Protein AF-A0A928KEX5-F1 (afdb_monomer_lite)

pLDDT: mean 78.42, std 13.51, range [34.84, 93.62]

Foldseek 3Di:
DPDDDDPVVVVLVVQLVVLVVQLVVLVVVVVVVVVVLVVVVVVLVVVCVPPPVPCSVVVVVVSVVVVVVVVVVSVVSNVVSVVSNVVSVVVVVVVVVVVVPPPDPDDADWDAFPVPRDTHTRPDQADPVGGGGDD

Secondary structure (DSSP, 8-state):
------HHHHHHHHHHHHHHHHHHHHHHHHHHHHHHHHHHHHHHHHHHHHH-TTTHHHHHHHHHHHHHHHHHHHHHHHHHHHHHHHHHHHHHHHHHHHHTTSS-------EE-TTT--EE-TT--B-TTSPBPP-

Sequence (135 aa):
MKNKSNPTDIKLNNIIKISNKLYQGAIIVTVLTAILCVIKIIFTIGFGYIYEPEYLMHILILEAVASVLVLAVEIFVCILASNLSSLADLFLKNNITTDSSKNSEATSAQWQCPSCKKINQGYIGTCGCGEVKPN

Structure (mmCIF, N/CA/C/O backbone):
data_AF-A0A928KEX5-F1
#
_entry.id   AF-A0A928KEX5-F1
#
loop_
_atom_site.group_PDB
_atom_site.id
_atom_site.type_symbol
_atom_site.label_atom_id
_atom_site.label_alt_id
_atom_site.label_comp_id
_atom_site.label_asym_id
_atom_site.label_entity_id
_atom_site.label_seq_id
_atom_site.pdbx_PDB_ins_code
_atom_site.Cartn_x
_atom_site.Cartn_y
_atom_site.Cartn_z
_atom_site.occupancy
_atom_site.B_iso_or_equiv
_atom_site.auth_seq_id
_atom_site.auth_comp_id
_atom_site.auth_asym_id
_atom_site.auth_atom_id
_atom_site.pdbx_PDB_model_num
ATOM 1 N N . MET A 1 1 ? -25.873 -12.904 31.974 1.00 34.84 1 MET A N 1
ATOM 2 C CA . MET A 1 1 ? -26.138 -11.505 31.570 1.00 34.84 1 MET A CA 1
ATOM 3 C C . MET A 1 1 ? -25.414 -11.261 30.254 1.00 34.84 1 MET A C 1
ATOM 5 O O . MET A 1 1 ? -24.205 -11.436 30.216 1.00 34.84 1 MET A O 1
ATOM 9 N N . LYS A 1 2 ? -26.131 -10.982 29.155 1.00 39.97 2 LYS A N 1
ATOM 10 C CA . LYS A 1 2 ? -25.497 -10.636 27.871 1.00 39.97 2 LYS A CA 1
ATOM 11 C C . LYS A 1 2 ? -24.980 -9.204 27.988 1.00 39.97 2 LYS A C 1
ATOM 13 O O . LYS A 1 2 ? -25.786 -8.292 28.149 1.00 39.97 2 LYS A O 1
ATOM 18 N N . ASN A 1 3 ? -23.660 -9.035 27.978 1.00 39.94 3 ASN A N 1
ATOM 19 C CA . ASN A 1 3 ? -23.030 -7.723 28.051 1.00 39.94 3 ASN A CA 1
ATOM 20 C C . ASN A 1 3 ? -23.402 -6.948 26.776 1.00 39.94 3 ASN A C 1
ATOM 22 O O . ASN A 1 3 ? -23.129 -7.407 25.667 1.00 39.94 3 ASN A O 1
ATOM 26 N N . LYS A 1 4 ? -24.142 -5.848 26.924 1.00 44.00 4 LYS A N 1
ATOM 27 C CA . LYS A 1 4 ? -24.662 -5.056 25.805 1.00 44.00 4 LYS A CA 1
ATOM 28 C C . LYS A 1 4 ? -23.512 -4.157 25.347 1.00 44.00 4 LYS A C 1
ATOM 30 O O . LYS A 1 4 ? -23.162 -3.227 26.062 1.00 44.00 4 LYS A O 1
ATOM 35 N N . SER A 1 5 ? -22.890 -4.488 24.216 1.00 53.81 5 SER A N 1
ATOM 36 C CA . SER A 1 5 ? -21.753 -3.744 23.653 1.00 53.81 5 SER A CA 1
ATOM 37 C C . SER A 1 5 ? -22.076 -2.252 23.537 1.00 53.81 5 SER A C 1
ATOM 39 O O . SER A 1 5 ? -23.132 -1.898 22.999 1.00 53.81 5 SER A O 1
ATOM 41 N N . ASN A 1 6 ? -21.183 -1.394 24.035 1.00 54.81 6 ASN A N 1
ATOM 42 C CA . ASN A 1 6 ? -21.364 0.052 24.052 1.00 54.81 6 ASN A CA 1
ATOM 43 C C . ASN A 1 6 ? -21.380 0.581 22.597 1.00 54.81 6 ASN A C 1
ATOM 45 O O . ASN A 1 6 ? -20.551 0.159 21.788 1.00 54.81 6 ASN A O 1
ATOM 49 N N . PRO A 1 7 ? -22.302 1.477 22.194 1.00 57.34 7 PRO A N 1
ATOM 50 C CA . PRO A 1 7 ? -22.341 2.047 20.838 1.00 57.34 7 PRO A CA 1
ATOM 51 C C . PRO A 1 7 ? -21.020 2.681 20.356 1.00 57.34 7 PRO A C 1
ATOM 53 O O . PRO A 1 7 ? -20.769 2.725 19.149 1.00 57.34 7 PRO A O 1
ATOM 56 N N . THR A 1 8 ? -20.156 3.138 21.265 1.00 62.25 8 THR A N 1
ATOM 57 C CA . THR A 1 8 ? -18.790 3.603 20.963 1.00 62.25 8 THR A CA 1
ATOM 58 C C . THR A 1 8 ? -17.857 2.475 20.510 1.00 62.25 8 THR A C 1
ATOM 60 O O . THR A 1 8 ? -17.086 2.680 19.571 1.00 62.25 8 THR A O 1
ATOM 63 N N . ASP A 1 9 ? -17.990 1.270 21.067 1.00 63.03 9 ASP A N 1
ATOM 64 C CA . ASP A 1 9 ? -17.174 0.099 20.703 1.00 63.03 9 ASP A CA 1
ATOM 65 C C . ASP A 1 9 ? -17.480 -0.366 19.276 1.00 63.03 9 ASP A C 1
ATOM 67 O O . ASP A 1 9 ? -16.592 -0.757 18.519 1.00 63.03 9 ASP A O 1
ATOM 71 N N . ILE A 1 10 ? -18.750 -0.263 18.872 1.00 64.88 10 ILE A N 1
ATOM 72 C CA . ILE A 1 10 ? -19.207 -0.621 17.524 1.00 64.88 10 ILE A CA 1
ATOM 73 C C . ILE A 1 10 ? -18.612 0.338 16.483 1.00 64.88 10 ILE A C 1
ATOM 75 O O . ILE A 1 10 ? -18.147 -0.100 15.428 1.00 64.88 10 ILE A O 1
ATOM 79 N N . LYS A 1 11 ? -18.585 1.646 16.777 1.00 74.69 11 LYS A N 1
ATOM 80 C CA . LYS A 1 11 ? -17.961 2.642 15.892 1.00 74.69 11 LYS A CA 1
ATOM 81 C C . LYS A 1 11 ? -16.452 2.426 15.777 1.00 74.69 11 LYS A C 1
ATOM 83 O O . LYS A 1 11 ? -15.925 2.491 14.670 1.00 74.69 11 LYS A O 1
ATOM 88 N N . LEU A 1 12 ? -15.779 2.114 16.883 1.00 71.00 12 LEU A N 1
ATOM 89 C CA . LEU A 1 12 ? -14.336 1.883 16.904 1.00 71.00 12 LEU A CA 1
ATOM 90 C C . LEU A 1 12 ? -13.930 0.614 16.139 1.00 71.00 12 LEU A C 1
ATOM 92 O O . LEU A 1 12 ? -13.012 0.656 15.324 1.00 71.00 12 LEU A O 1
ATOM 96 N N . ASN A 1 13 ? -14.664 -0.487 16.316 1.00 76.19 13 ASN A N 1
ATOM 97 C CA . ASN A 1 13 ? -14.411 -1.731 15.585 1.00 76.19 13 ASN A CA 1
ATOM 98 C C . ASN A 1 13 ? -14.586 -1.552 14.062 1.00 76.19 13 ASN A C 1
ATOM 100 O O . ASN A 1 13 ? -13.823 -2.093 13.261 1.00 76.19 13 ASN A O 1
ATOM 104 N N . ASN A 1 14 ? -15.552 -0.729 13.644 1.00 80.81 14 ASN A N 1
ATOM 105 C CA . ASN A 1 14 ? -15.723 -0.384 12.233 1.00 80.81 14 ASN A CA 1
ATOM 106 C C . ASN A 1 14 ? -14.546 0.443 11.690 1.00 80.81 14 ASN A C 1
ATOM 108 O O . ASN A 1 14 ? -14.105 0.187 10.570 1.00 80.81 14 ASN A O 1
ATOM 112 N N . ILE A 1 15 ? -14.010 1.386 12.473 1.00 78.88 15 ILE A N 1
ATOM 113 C CA . ILE A 1 15 ? -12.837 2.190 12.090 1.00 78.88 15 ILE A CA 1
ATOM 114 C C . ILE A 1 15 ? -11.607 1.295 11.890 1.00 78.88 15 ILE A C 1
ATOM 116 O O . ILE A 1 15 ? -10.949 1.400 10.857 1.00 78.88 15 ILE A O 1
ATOM 120 N N . ILE A 1 16 ? -11.344 0.362 12.811 1.00 78.12 16 ILE A N 1
ATOM 121 C CA . ILE A 1 16 ? -10.226 -0.595 12.711 1.00 78.12 16 ILE A CA 1
ATOM 122 C C . ILE A 1 16 ? -10.378 -1.497 11.477 1.00 78.12 16 ILE A C 1
ATOM 124 O O . ILE A 1 16 ? -9.429 -1.751 10.736 1.00 78.12 16 ILE A O 1
ATOM 128 N N . LYS A 1 17 ? -11.599 -1.963 11.198 1.00 83.75 17 LYS A N 1
ATOM 129 C CA . LYS A 1 17 ? -11.869 -2.778 10.008 1.00 83.75 17 LYS A CA 1
ATOM 130 C C . LYS A 1 17 ? -11.601 -2.011 8.709 1.00 83.75 17 LYS A C 1
ATOM 132 O O . LYS A 1 17 ? -11.135 -2.606 7.738 1.00 83.75 17 LYS A O 1
ATOM 137 N N . ILE A 1 18 ? -11.906 -0.713 8.677 1.00 83.25 18 ILE A N 1
ATOM 138 C CA . ILE A 1 18 ? -11.649 0.155 7.522 1.00 83.25 18 ILE A CA 1
ATOM 139 C C . ILE A 1 18 ? -10.149 0.431 7.378 1.00 83.25 18 ILE A C 1
ATOM 141 O O . ILE A 1 18 ? -9.626 0.286 6.274 1.00 83.25 18 ILE A O 1
ATOM 145 N N . SER A 1 19 ? -9.444 0.763 8.465 1.00 79.38 19 SER A N 1
ATOM 146 C CA . SER A 1 19 ? -8.000 1.033 8.421 1.00 79.38 19 SER A CA 1
ATOM 147 C C . SER A 1 19 ? -7.210 -0.187 7.943 1.00 79.38 19 SER A C 1
ATOM 149 O O . SER A 1 19 ? -6.364 -0.062 7.061 1.00 79.38 19 SER A O 1
ATOM 151 N N . ASN A 1 20 ? -7.552 -1.385 8.424 1.00 80.38 20 ASN A N 1
ATOM 152 C CA . ASN A 1 20 ? -6.887 -2.615 8.000 1.00 80.38 20 ASN A CA 1
ATOM 153 C C . ASN A 1 20 ? -7.153 -2.937 6.515 1.00 80.38 20 ASN A C 1
ATOM 155 O O . ASN A 1 20 ? -6.246 -3.331 5.786 1.00 80.38 20 ASN A O 1
ATOM 159 N N . LYS A 1 21 ? -8.378 -2.698 6.018 1.00 85.62 21 LYS A N 1
ATOM 160 C CA . LYS A 1 21 ? -8.685 -2.831 4.581 1.00 85.62 21 LYS A CA 1
ATOM 161 C C . LYS A 1 21 ? -7.897 -1.845 3.717 1.00 85.62 21 LYS A C 1
ATOM 163 O O . LYS A 1 21 ? -7.456 -2.224 2.637 1.00 85.62 21 LYS A O 1
ATOM 168 N N . LEU A 1 22 ? -7.721 -0.606 4.180 1.00 81.62 22 LEU A N 1
ATOM 169 C CA . LEU A 1 22 ? -6.924 0.404 3.479 1.00 81.62 22 LEU A CA 1
ATOM 170 C C . LEU A 1 22 ? -5.444 0.011 3.428 1.00 81.62 22 LEU A C 1
ATOM 172 O O . LEU A 1 22 ? -4.832 0.115 2.370 1.00 81.62 22 LEU A O 1
ATOM 176 N N . TYR A 1 23 ? -4.891 -0.501 4.531 1.00 82.62 23 TYR A N 1
ATOM 177 C CA . TYR A 1 23 ? -3.509 -0.984 4.582 1.00 82.62 23 TYR A CA 1
ATOM 178 C C . TYR A 1 23 ? -3.271 -2.167 3.631 1.00 82.62 23 TYR A C 1
ATOM 180 O O . TYR A 1 23 ? -2.335 -2.145 2.836 1.00 82.62 23 TYR A O 1
ATOM 188 N N . GLN A 1 24 ? -4.163 -3.163 3.644 1.00 84.62 24 GLN A N 1
ATOM 189 C CA . GLN A 1 24 ? -4.108 -4.292 2.707 1.00 84.62 24 GLN A CA 1
ATOM 190 C C . GLN A 1 24 ? -4.207 -3.828 1.246 1.00 84.62 24 GLN A C 1
ATOM 192 O O . GLN A 1 24 ? -3.449 -4.289 0.396 1.00 84.62 24 GLN A O 1
ATOM 197 N N . GLY A 1 25 ? -5.102 -2.878 0.954 1.00 86.12 25 GLY A N 1
ATOM 198 C CA . GLY A 1 25 ? -5.220 -2.278 -0.375 1.00 86.12 25 GLY A CA 1
ATOM 199 C C . GLY A 1 25 ? -3.939 -1.570 -0.823 1.00 86.12 25 GLY A C 1
ATOM 200 O O . GLY A 1 25 ? -3.511 -1.764 -1.958 1.00 86.12 25 GLY A O 1
ATOM 201 N N . ALA A 1 26 ? -3.294 -0.812 0.069 1.00 83.62 26 ALA A N 1
ATOM 202 C CA . ALA A 1 26 ? -2.036 -0.128 -0.223 1.00 83.62 26 ALA A CA 1
ATOM 203 C C . ALA A 1 26 ? -0.917 -1.117 -0.592 1.00 83.62 26 ALA A C 1
ATOM 205 O O . ALA A 1 26 ? -0.247 -0.915 -1.598 1.00 83.62 26 ALA A O 1
ATOM 206 N N . ILE A 1 27 ? -0.778 -2.225 0.149 1.00 83.38 27 ILE A N 1
ATOM 207 C CA . ILE A 1 27 ? 0.205 -3.277 -0.164 1.00 83.38 27 ILE A CA 1
ATOM 208 C C . ILE A 1 27 ? -0.027 -3.854 -1.564 1.00 83.38 27 ILE A C 1
ATOM 210 O O . ILE A 1 27 ? 0.919 -4.005 -2.336 1.00 83.38 27 ILE A O 1
ATOM 214 N N . ILE A 1 28 ? -1.278 -4.179 -1.902 1.00 87.44 28 ILE A N 1
ATOM 215 C CA . ILE A 1 28 ? -1.618 -4.755 -3.210 1.00 87.44 28 ILE A CA 1
ATOM 216 C C . ILE A 1 28 ? -1.243 -3.790 -4.338 1.00 87.44 28 ILE A C 1
ATOM 218 O O . ILE A 1 28 ? -0.662 -4.220 -5.334 1.00 87.44 28 ILE A O 1
ATOM 222 N N . VAL A 1 29 ? -1.544 -2.498 -4.177 1.00 86.00 29 VAL A N 1
ATOM 223 C CA . VAL A 1 29 ? -1.192 -1.468 -5.164 1.00 86.00 29 VAL A CA 1
ATOM 224 C C . VAL A 1 29 ? 0.322 -1.400 -5.356 1.00 86.00 29 VAL A C 1
ATOM 226 O O . VAL A 1 29 ? 0.771 -1.495 -6.492 1.00 86.00 29 VAL A O 1
ATOM 229 N N . THR A 1 30 ? 1.108 -1.356 -4.278 1.00 83.69 30 THR A N 1
ATOM 230 C CA . THR A 1 30 ? 2.580 -1.334 -4.353 1.00 83.69 30 THR A CA 1
ATOM 231 C C . THR A 1 30 ? 3.142 -2.545 -5.101 1.00 83.69 30 THR A C 1
ATOM 233 O O . THR A 1 30 ? 4.014 -2.412 -5.959 1.00 83.69 30 THR A O 1
ATOM 236 N N . VAL A 1 31 ? 2.628 -3.746 -4.821 1.00 86.69 31 VAL A N 1
ATOM 237 C CA . VAL A 1 31 ? 3.076 -4.968 -5.508 1.00 86.69 31 VAL A CA 1
ATOM 238 C C . VAL A 1 31 ? 2.733 -4.917 -6.999 1.00 86.69 31 VAL A C 1
ATOM 240 O O . VAL A 1 31 ? 3.575 -5.247 -7.833 1.00 86.69 31 VAL A O 1
ATOM 243 N N . LEU A 1 32 ? 1.522 -4.478 -7.354 1.00 88.88 32 LEU A N 1
ATOM 244 C CA . LEU A 1 32 ? 1.105 -4.344 -8.752 1.00 88.88 32 LEU A CA 1
ATOM 245 C C . LEU A 1 32 ? 1.948 -3.310 -9.503 1.00 88.88 32 LEU A C 1
ATOM 247 O O . LEU A 1 32 ? 2.379 -3.582 -10.624 1.00 88.88 32 LEU A O 1
ATOM 251 N N . THR A 1 33 ? 2.234 -2.160 -8.893 1.00 86.00 33 THR A N 1
ATOM 252 C CA . THR A 1 33 ? 3.099 -1.139 -9.494 1.00 86.00 33 THR A CA 1
ATOM 253 C C . THR A 1 33 ? 4.508 -1.671 -9.732 1.00 86.00 33 THR A C 1
ATOM 255 O O . THR A 1 33 ? 5.052 -1.484 -10.820 1.00 86.00 33 THR A O 1
ATOM 258 N N . ALA A 1 34 ? 5.086 -2.393 -8.767 1.00 84.56 34 ALA A N 1
ATOM 259 C CA . ALA A 1 34 ? 6.406 -2.997 -8.925 1.00 84.56 34 ALA A CA 1
ATOM 260 C C . ALA A 1 34 ? 6.451 -3.969 -10.119 1.00 84.56 34 ALA A C 1
ATOM 262 O O . ALA A 1 34 ? 7.383 -3.918 -10.923 1.00 84.56 34 ALA A O 1
ATOM 263 N N . ILE A 1 35 ? 5.417 -4.802 -10.287 1.00 89.88 35 ILE A N 1
ATOM 264 C CA . ILE A 1 35 ? 5.291 -5.716 -11.433 1.00 89.88 35 ILE A CA 1
ATOM 265 C C . ILE A 1 35 ? 5.216 -4.934 -12.751 1.00 89.88 35 ILE A C 1
ATOM 267 O O . ILE A 1 35 ? 5.925 -5.262 -13.704 1.00 89.88 35 ILE A O 1
ATOM 271 N N . LEU A 1 36 ? 4.394 -3.881 -12.813 1.00 86.94 36 LEU A N 1
ATOM 272 C CA . LEU A 1 36 ? 4.258 -3.045 -14.009 1.00 86.94 36 LEU A CA 1
ATOM 273 C C . LEU A 1 36 ? 5.564 -2.323 -14.372 1.00 86.94 36 LEU A C 1
ATOM 275 O O . LEU A 1 36 ? 5.877 -2.213 -15.558 1.00 86.94 36 LEU A O 1
ATOM 279 N N . CYS A 1 37 ? 6.351 -1.886 -13.384 1.00 85.62 37 CYS A N 1
ATOM 280 C CA . CYS A 1 37 ? 7.686 -1.326 -13.608 1.00 85.62 37 CYS A CA 1
ATOM 281 C C . CYS A 1 37 ? 8.630 -2.345 -14.257 1.00 85.62 37 CYS A C 1
ATOM 283 O O . CYS A 1 37 ? 9.299 -2.018 -15.235 1.00 85.62 37 CYS A O 1
ATOM 285 N N . VAL A 1 38 ? 8.652 -3.591 -13.772 1.00 86.06 38 VAL A N 1
ATOM 286 C CA . VAL A 1 38 ? 9.494 -4.649 -14.358 1.00 86.06 38 VAL A CA 1
ATOM 287 C C . VAL A 1 38 ? 9.091 -4.937 -15.804 1.00 86.06 38 VAL A C 1
ATOM 289 O O . VAL A 1 38 ? 9.955 -5.022 -16.676 1.00 86.06 38 VAL A O 1
ATOM 292 N N . ILE A 1 39 ? 7.787 -5.037 -16.082 1.00 88.44 39 ILE A N 1
ATOM 293 C CA . ILE A 1 39 ? 7.279 -5.245 -17.446 1.00 88.44 39 ILE A CA 1
ATOM 294 C C . ILE A 1 39 ? 7.727 -4.100 -18.357 1.00 88.44 39 ILE A C 1
ATOM 296 O O . ILE A 1 39 ? 8.268 -4.357 -19.431 1.00 88.44 39 ILE A O 1
ATOM 300 N N . LYS A 1 40 ? 7.560 -2.845 -17.924 1.00 84.62 40 LYS A N 1
ATOM 301 C CA . LYS A 1 40 ? 7.996 -1.679 -18.701 1.00 84.62 40 LYS A CA 1
ATOM 302 C C . LYS A 1 40 ? 9.481 -1.724 -19.031 1.00 84.62 40 LYS A C 1
ATOM 304 O O . LYS A 1 40 ? 9.816 -1.584 -20.197 1.00 84.62 40 LYS A O 1
ATOM 309 N N . ILE A 1 41 ? 10.346 -2.022 -18.061 1.00 83.44 41 ILE A N 1
ATOM 310 C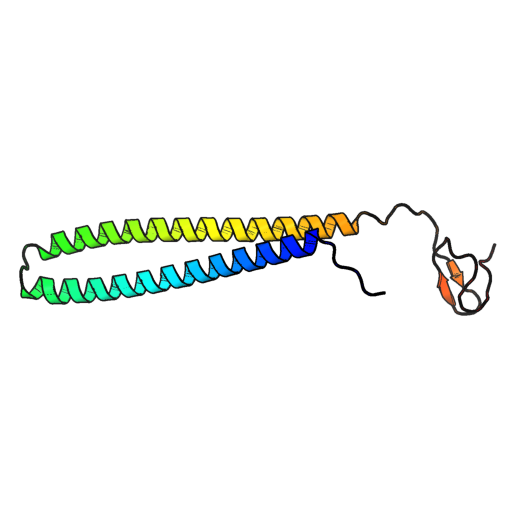 CA . ILE A 1 41 ? 11.796 -2.127 -18.289 1.00 83.44 41 ILE A CA 1
ATOM 311 C C . ILE A 1 41 ? 12.114 -3.170 -19.371 1.00 83.44 41 ILE A C 1
ATOM 313 O O . ILE A 1 41 ? 12.922 -2.904 -20.258 1.00 83.44 41 ILE A O 1
ATOM 317 N N . ILE A 1 42 ? 11.461 -4.337 -19.338 1.00 86.25 42 ILE A N 1
ATOM 318 C CA . ILE A 1 42 ? 11.660 -5.393 -20.346 1.00 86.25 42 ILE A CA 1
ATOM 319 C C . ILE A 1 42 ? 11.264 -4.895 -21.741 1.00 86.25 42 ILE A C 1
ATOM 321 O O . ILE A 1 42 ? 12.010 -5.103 -22.698 1.00 86.25 42 ILE A O 1
ATOM 325 N N . PHE A 1 43 ? 10.121 -4.215 -21.858 1.00 85.62 43 PHE A N 1
ATOM 326 C CA . PHE A 1 43 ? 9.679 -3.625 -23.122 1.00 85.62 43 PHE A CA 1
ATOM 327 C C . PHE A 1 43 ? 10.616 -2.505 -23.592 1.00 85.62 43 PHE A C 1
ATOM 329 O O . PHE A 1 43 ? 10.988 -2.499 -24.760 1.00 85.62 43 PHE A O 1
ATOM 336 N N . THR A 1 44 ? 11.051 -1.605 -22.708 1.00 82.38 44 THR A N 1
ATOM 337 C CA . THR A 1 44 ? 11.959 -0.494 -23.031 1.00 82.38 44 THR A CA 1
ATOM 338 C C . THR A 1 44 ? 13.318 -1.001 -23.508 1.00 82.38 44 THR A C 1
ATOM 340 O O . THR A 1 44 ? 13.833 -0.515 -24.510 1.00 82.38 44 THR A O 1
ATOM 343 N N . ILE A 1 45 ? 13.883 -2.019 -22.851 1.00 81.25 45 ILE A N 1
ATOM 344 C CA . ILE A 1 45 ? 15.117 -2.670 -23.305 1.00 81.25 45 ILE A CA 1
ATOM 345 C C . ILE A 1 45 ? 14.864 -3.357 -24.653 1.00 81.25 45 ILE A C 1
ATOM 347 O O . ILE A 1 45 ? 15.580 -3.101 -25.615 1.00 81.25 45 ILE A O 1
ATOM 351 N N . GLY A 1 46 ? 13.819 -4.180 -24.764 1.00 81.06 46 GLY A N 1
ATOM 352 C CA . GLY A 1 46 ? 13.521 -4.917 -25.994 1.00 81.06 46 GLY A CA 1
ATOM 353 C C . GLY A 1 46 ? 13.310 -4.014 -27.214 1.00 81.06 46 GLY A C 1
ATOM 354 O O . GLY A 1 46 ? 13.881 -4.270 -28.267 1.00 81.06 46 GLY A O 1
ATOM 355 N N . PHE A 1 47 ? 12.533 -2.938 -27.076 1.00 77.75 47 PHE A N 1
ATOM 356 C CA . PHE A 1 47 ? 12.251 -1.999 -28.164 1.00 77.75 47 PHE A CA 1
ATOM 357 C C . PHE A 1 47 ? 13.383 -0.992 -28.384 1.00 77.75 47 PHE A C 1
ATOM 359 O O . PHE A 1 47 ? 13.764 -0.745 -29.526 1.00 77.75 47 PHE A O 1
ATOM 366 N N . GLY A 1 48 ? 13.956 -0.423 -27.326 1.00 73.19 48 GLY A N 1
ATOM 367 C CA . GLY A 1 48 ? 14.980 0.611 -27.463 1.00 73.19 48 GLY A CA 1
ATOM 368 C C . GLY A 1 48 ? 16.292 0.094 -28.067 1.00 73.19 48 GLY A C 1
ATOM 369 O O . GLY A 1 48 ? 16.965 0.843 -28.768 1.00 73.19 48 GLY A O 1
ATOM 370 N N . TYR A 1 49 ? 16.617 -1.195 -27.901 1.00 69.12 49 TYR A N 1
ATOM 371 C CA . TYR A 1 49 ? 17.729 -1.830 -28.624 1.00 69.12 49 TYR A CA 1
ATOM 372 C C . TYR A 1 49 ? 17.459 -2.026 -30.127 1.00 69.12 49 TYR A C 1
ATOM 374 O O . TYR A 1 49 ? 18.411 -2.099 -30.900 1.00 69.12 49 TYR A O 1
ATOM 382 N N . ILE A 1 50 ? 16.193 -2.143 -30.546 1.00 71.19 50 ILE A N 1
ATOM 383 C CA . ILE A 1 50 ? 15.820 -2.453 -31.938 1.00 71.19 50 ILE A CA 1
ATOM 384 C C . ILE A 1 50 ? 15.677 -1.184 -32.784 1.00 71.19 50 ILE A C 1
ATOM 386 O O . ILE A 1 50 ? 16.043 -1.204 -33.957 1.00 71.19 50 ILE A O 1
ATOM 390 N N . TYR A 1 51 ? 15.137 -0.103 -32.216 1.00 70.38 51 TYR A N 1
ATOM 391 C CA . TYR A 1 51 ? 14.710 1.053 -33.010 1.00 70.38 51 TYR A CA 1
ATOM 392 C C . TYR A 1 51 ? 15.688 2.240 -32.970 1.00 70.38 51 TYR A C 1
ATOM 394 O O . TYR A 1 51 ? 16.021 2.754 -34.033 1.00 70.38 51 TYR A O 1
ATOM 402 N N . GLU A 1 52 ? 16.185 2.662 -31.799 1.00 74.50 52 GLU A N 1
ATOM 403 C CA . GLU A 1 52 ? 16.980 3.903 -31.653 1.00 74.50 52 GLU A CA 1
ATOM 404 C C . GLU A 1 52 ? 18.025 3.797 -30.510 1.00 74.50 52 GLU A C 1
ATOM 406 O O . GLU A 1 52 ? 17.808 4.295 -29.398 1.00 74.50 52 GLU A O 1
ATOM 411 N N . PRO A 1 53 ? 19.193 3.162 -30.746 1.00 75.50 53 PRO A N 1
ATOM 412 C CA . PRO A 1 53 ? 20.166 2.852 -29.690 1.00 75.50 53 PRO A CA 1
ATOM 413 C C . PRO A 1 53 ? 20.846 4.092 -29.085 1.00 75.50 53 PRO A C 1
ATOM 415 O O . PRO A 1 53 ? 21.304 4.053 -27.945 1.00 75.50 53 PRO A O 1
ATOM 418 N N . GLU A 1 54 ? 20.895 5.202 -29.821 1.00 81.62 54 GLU A N 1
ATOM 419 C CA . GLU A 1 54 ? 21.502 6.464 -29.380 1.00 81.62 54 GLU A CA 1
ATOM 420 C C . GLU A 1 54 ? 20.675 7.199 -28.308 1.00 81.62 54 GLU A C 1
ATOM 422 O O . GLU A 1 54 ? 21.236 7.897 -27.463 1.00 81.62 54 GLU A O 1
ATOM 427 N N . TYR A 1 55 ? 19.358 6.967 -28.258 1.00 81.25 55 TYR A N 1
ATOM 428 C CA . TYR A 1 55 ? 18.459 7.549 -27.253 1.00 81.25 55 TYR A CA 1
ATOM 429 C C . TYR A 1 55 ? 18.151 6.605 -26.085 1.00 81.25 55 TYR A C 1
ATOM 431 O O . TYR A 1 55 ? 17.639 7.051 -25.053 1.00 81.25 55 TYR A O 1
ATOM 439 N N . LEU A 1 56 ? 18.510 5.321 -26.195 1.00 82.00 56 LEU A N 1
ATOM 440 C CA . LEU A 1 56 ? 18.219 4.288 -25.198 1.00 82.00 56 LEU A CA 1
ATOM 441 C C . LEU A 1 56 ? 18.675 4.684 -23.783 1.00 82.00 56 LEU A C 1
ATOM 443 O O . LEU A 1 56 ? 17.912 4.548 -22.829 1.00 82.00 56 LEU A O 1
ATOM 447 N N . MET A 1 57 ? 19.883 5.237 -23.635 1.00 81.50 57 MET A N 1
ATOM 448 C CA . MET A 1 57 ? 20.400 5.661 -22.325 1.00 81.50 57 MET A CA 1
ATOM 449 C C . MET A 1 57 ? 19.595 6.819 -21.720 1.00 81.50 57 MET A C 1
ATOM 451 O O . MET A 1 57 ? 19.337 6.820 -20.518 1.00 81.50 57 MET A O 1
ATOM 455 N N . HIS A 1 58 ? 19.154 7.783 -22.533 1.00 83.94 58 HIS A N 1
ATOM 456 C CA . HIS A 1 58 ? 18.332 8.903 -22.064 1.00 83.94 58 HIS A CA 1
ATOM 457 C C . HIS A 1 58 ? 16.941 8.442 -21.625 1.00 83.94 58 HIS A C 1
ATOM 459 O O . HIS A 1 58 ? 16.453 8.877 -20.581 1.00 83.94 58 HIS A O 1
ATOM 465 N N . ILE A 1 59 ? 16.332 7.529 -22.386 1.00 83.31 59 ILE A N 1
ATOM 466 C CA . ILE A 1 59 ? 15.029 6.941 -22.061 1.00 83.31 59 ILE A CA 1
ATOM 467 C C . ILE A 1 59 ? 15.119 6.153 -20.748 1.00 83.31 59 ILE A C 1
ATOM 469 O O . ILE A 1 59 ? 14.305 6.368 -19.851 1.00 83.31 59 ILE A O 1
ATOM 473 N N . LEU A 1 60 ? 16.149 5.315 -20.584 1.00 82.94 60 LEU A N 1
ATOM 474 C CA . LEU A 1 60 ? 16.364 4.540 -19.357 1.00 82.94 60 LEU A CA 1
ATOM 475 C C . LEU A 1 60 ? 16.581 5.432 -18.125 1.00 82.94 60 LEU A C 1
ATOM 477 O O . LEU A 1 60 ? 16.038 5.146 -17.059 1.00 82.94 60 LEU A O 1
ATOM 481 N N . ILE A 1 61 ? 17.339 6.526 -18.257 1.00 85.06 61 ILE A N 1
ATOM 482 C CA . ILE A 1 61 ? 17.558 7.478 -17.156 1.00 85.06 61 ILE A CA 1
ATOM 483 C C . ILE A 1 61 ? 16.249 8.178 -16.772 1.00 85.06 61 ILE A C 1
ATOM 485 O O . ILE A 1 61 ? 15.943 8.292 -15.584 1.00 85.06 61 ILE A O 1
ATOM 489 N N . LEU A 1 62 ? 15.459 8.627 -17.750 1.00 86.06 62 LEU A N 1
ATOM 490 C CA . LEU A 1 62 ? 14.184 9.297 -17.489 1.00 86.06 62 LEU A CA 1
ATOM 491 C C . LEU A 1 62 ? 13.179 8.356 -16.804 1.00 86.06 62 LEU A C 1
ATOM 493 O O . LEU A 1 62 ? 12.518 8.758 -15.845 1.00 86.06 62 LEU A O 1
ATOM 497 N N . GLU A 1 63 ? 13.108 7.093 -17.237 1.00 84.94 63 GLU A N 1
ATOM 498 C CA . GLU A 1 63 ? 12.276 6.076 -16.584 1.00 84.94 63 GLU A CA 1
ATOM 499 C C . GLU A 1 63 ? 12.763 5.735 -15.172 1.00 84.94 63 GLU A C 1
ATOM 501 O O . GLU A 1 63 ? 11.941 5.562 -14.267 1.00 84.94 63 GLU A O 1
ATOM 506 N N . ALA A 1 64 ? 14.078 5.684 -14.945 1.00 84.62 64 ALA A N 1
ATOM 507 C CA . ALA A 1 64 ? 14.637 5.463 -13.615 1.00 84.62 64 ALA A CA 1
ATOM 508 C C . ALA A 1 64 ? 14.249 6.596 -12.651 1.00 84.62 64 ALA A C 1
ATOM 510 O O . ALA A 1 64 ? 13.786 6.328 -11.542 1.00 84.62 64 ALA A O 1
ATOM 511 N N . VAL A 1 65 ? 14.351 7.858 -13.086 1.00 89.56 65 VAL A N 1
ATOM 512 C CA . VAL A 1 65 ? 13.931 9.023 -12.287 1.00 89.56 65 VAL A CA 1
ATOM 513 C C . VAL A 1 65 ? 12.430 8.976 -11.992 1.00 89.56 65 VAL A C 1
ATOM 515 O O . VAL A 1 65 ? 12.025 9.151 -10.842 1.00 89.56 65 VAL A O 1
ATOM 518 N N . ALA A 1 66 ? 11.598 8.686 -12.996 1.00 86.62 66 ALA A N 1
ATOM 519 C CA . ALA A 1 66 ? 10.154 8.555 -12.807 1.00 86.62 66 ALA A CA 1
ATOM 520 C C . ALA A 1 66 ? 9.802 7.423 -11.824 1.00 86.62 66 ALA A C 1
ATOM 522 O O . ALA A 1 66 ? 8.950 7.603 -10.954 1.00 86.62 66 ALA A O 1
ATOM 523 N N . SER A 1 67 ? 10.495 6.285 -11.905 1.00 84.56 67 SER A N 1
ATOM 524 C CA . SER A 1 67 ? 10.283 5.137 -11.016 1.00 84.56 67 SER A CA 1
ATOM 525 C C . SER A 1 67 ? 10.635 5.460 -9.564 1.00 84.56 67 SER A C 1
ATOM 527 O O . SER A 1 67 ? 9.897 5.086 -8.656 1.00 84.56 67 SER A O 1
ATOM 529 N N . VAL A 1 68 ? 11.718 6.208 -9.330 1.00 87.94 68 VAL A N 1
ATOM 530 C CA . VAL A 1 68 ? 12.092 6.671 -7.983 1.00 87.94 68 VAL A CA 1
ATOM 531 C C . VAL A 1 68 ? 11.010 7.573 -7.387 1.00 87.94 68 VAL A C 1
ATOM 533 O O . VAL A 1 68 ? 10.664 7.421 -6.216 1.00 87.94 68 VAL A O 1
ATOM 536 N N . LEU A 1 69 ? 10.436 8.479 -8.185 1.00 89.25 69 LEU A N 1
ATOM 537 C CA . LEU A 1 69 ? 9.350 9.354 -7.731 1.00 89.25 69 LEU A CA 1
ATOM 538 C C . LEU A 1 69 ? 8.087 8.562 -7.377 1.00 89.25 69 LEU A C 1
ATOM 540 O O . LEU A 1 69 ? 7.471 8.826 -6.345 1.00 89.25 69 LEU A O 1
ATOM 544 N N . VAL A 1 70 ? 7.723 7.569 -8.192 1.00 87.38 70 VAL A N 1
ATOM 545 C CA . VAL A 1 70 ? 6.576 6.691 -7.917 1.00 87.38 70 VAL A CA 1
ATOM 546 C C . VAL A 1 70 ? 6.791 5.910 -6.620 1.00 87.38 70 VAL A C 1
ATOM 548 O O . VAL A 1 70 ? 5.928 5.939 -5.745 1.00 87.38 70 VAL A O 1
ATOM 551 N N . LEU A 1 71 ? 7.966 5.297 -6.441 1.00 84.44 71 LEU A N 1
ATOM 552 C CA . LEU A 1 71 ? 8.304 4.573 -5.213 1.00 84.44 71 LEU A CA 1
ATOM 553 C C . LEU A 1 71 ? 8.265 5.480 -3.976 1.00 84.44 71 LEU A C 1
ATOM 555 O O . LEU A 1 71 ? 7.781 5.063 -2.927 1.00 84.44 71 LEU A O 1
ATOM 559 N N . ALA A 1 72 ? 8.719 6.732 -4.084 1.00 88.06 72 ALA A N 1
ATOM 560 C CA . ALA A 1 72 ? 8.657 7.687 -2.978 1.00 88.06 72 ALA A CA 1
ATOM 561 C C . ALA A 1 72 ? 7.209 7.994 -2.552 1.00 88.06 72 ALA A C 1
ATOM 563 O O . ALA A 1 72 ? 6.914 8.051 -1.356 1.00 88.06 72 ALA A O 1
ATOM 564 N N . VAL A 1 73 ? 6.296 8.146 -3.517 1.00 89.12 73 VAL A N 1
ATOM 565 C CA . VAL A 1 73 ? 4.865 8.358 -3.247 1.00 89.12 73 VAL A CA 1
ATOM 566 C C . VAL A 1 73 ? 4.239 7.117 -2.611 1.00 89.12 73 VAL A C 1
ATOM 568 O O . VAL A 1 73 ? 3.486 7.240 -1.646 1.00 89.12 73 VAL A O 1
ATOM 571 N N . GLU A 1 74 ? 4.573 5.920 -3.088 1.00 84.81 74 GLU A N 1
ATOM 572 C CA . GLU A 1 74 ? 4.061 4.674 -2.508 1.00 84.81 74 GLU A CA 1
ATOM 573 C C . GLU A 1 74 ? 4.535 4.468 -1.070 1.00 84.81 74 GLU A C 1
ATOM 575 O O . GLU A 1 74 ? 3.726 4.176 -0.189 1.00 84.81 74 GLU A O 1
ATOM 580 N N . ILE A 1 75 ? 5.821 4.713 -0.802 1.00 86.25 75 ILE A N 1
ATOM 581 C CA . ILE A 1 75 ? 6.379 4.673 0.554 1.00 86.25 75 ILE A CA 1
ATOM 582 C C . ILE A 1 75 ? 5.640 5.666 1.457 1.00 86.25 75 ILE A C 1
ATOM 584 O O . ILE A 1 75 ? 5.262 5.313 2.576 1.00 86.25 75 ILE A O 1
ATOM 588 N N . PHE A 1 76 ? 5.376 6.883 0.974 1.00 89.12 76 PHE A N 1
ATOM 589 C CA . PHE A 1 76 ? 4.619 7.879 1.728 1.00 89.12 76 PHE A CA 1
ATOM 590 C C . PHE A 1 76 ? 3.199 7.397 2.070 1.00 89.12 76 PHE A C 1
ATOM 592 O O . PHE A 1 76 ? 2.768 7.514 3.221 1.00 89.12 76 PHE A O 1
ATOM 599 N N . VAL A 1 77 ? 2.487 6.791 1.114 1.00 87.00 77 VAL A N 1
ATOM 600 C CA . VAL A 1 77 ? 1.147 6.220 1.337 1.00 87.00 77 VAL A CA 1
ATOM 601 C C . VAL A 1 77 ? 1.191 5.074 2.354 1.00 87.00 77 VAL A C 1
ATOM 603 O O . VAL A 1 77 ? 0.351 5.029 3.255 1.00 87.00 77 VAL A O 1
ATOM 606 N N . CYS A 1 78 ? 2.182 4.182 2.276 1.00 83.94 78 CYS A N 1
ATOM 607 C CA . CYS A 1 78 ? 2.362 3.098 3.244 1.00 83.94 78 CYS A CA 1
ATOM 608 C C . CYS A 1 78 ? 2.628 3.626 4.662 1.00 83.94 78 CYS A C 1
ATOM 610 O O . CYS A 1 78 ? 2.024 3.141 5.623 1.00 83.94 78 CYS A O 1
ATOM 612 N N . ILE A 1 79 ? 3.485 4.644 4.802 1.00 87.12 79 ILE A N 1
ATOM 613 C CA . ILE A 1 79 ? 3.760 5.296 6.090 1.00 87.12 79 ILE A CA 1
ATOM 614 C C . ILE A 1 79 ? 2.473 5.908 6.650 1.00 87.12 79 ILE A C 1
ATOM 616 O O . ILE A 1 79 ? 2.152 5.692 7.820 1.00 87.12 79 ILE A O 1
ATOM 620 N N . LEU A 1 80 ? 1.697 6.618 5.829 1.00 86.50 80 LEU A N 1
ATOM 621 C CA . LEU A 1 80 ? 0.427 7.203 6.255 1.00 86.50 80 LEU A CA 1
ATOM 622 C C . LEU A 1 80 ? -0.571 6.126 6.717 1.00 86.50 80 LEU A C 1
ATOM 624 O O . LEU A 1 80 ? -1.171 6.260 7.785 1.00 86.50 80 LEU A O 1
ATOM 628 N N . ALA A 1 81 ? -0.701 5.033 5.959 1.00 84.31 81 ALA A N 1
ATOM 629 C CA . ALA A 1 81 ? -1.574 3.914 6.307 1.00 84.31 81 ALA A CA 1
ATOM 630 C C . ALA A 1 81 ? -1.149 3.233 7.623 1.00 84.31 81 ALA A C 1
ATOM 632 O O . ALA A 1 81 ? -1.999 2.924 8.461 1.00 84.31 81 ALA A O 1
ATOM 633 N N . SER A 1 82 ? 0.158 3.050 7.842 1.00 83.19 82 SER A N 1
ATOM 634 C CA . SER A 1 82 ? 0.692 2.437 9.067 1.00 83.19 82 SER A CA 1
ATOM 635 C C . SER A 1 82 ? 0.423 3.292 10.310 1.00 83.19 82 SER A C 1
ATOM 637 O O . SER A 1 82 ? -0.099 2.786 11.305 1.00 83.19 82 SER A O 1
ATOM 639 N N . ASN A 1 83 ? 0.659 4.604 10.232 1.00 83.19 83 ASN A N 1
ATOM 640 C CA . ASN A 1 83 ? 0.389 5.526 11.335 1.00 83.19 83 ASN A CA 1
ATOM 641 C C . ASN A 1 83 ? -1.103 5.579 11.678 1.00 83.19 83 ASN A C 1
ATOM 643 O O . ASN A 1 83 ? -1.463 5.594 12.854 1.00 83.19 83 ASN A O 1
ATOM 647 N N . LEU A 1 84 ? -1.977 5.541 10.666 1.00 83.62 84 LEU A N 1
ATOM 648 C CA . LEU A 1 84 ? -3.422 5.489 10.878 1.00 83.62 84 LEU A CA 1
ATOM 649 C C . LEU A 1 84 ? -3.846 4.207 11.612 1.00 83.62 84 LEU A C 1
ATOM 651 O O . LEU A 1 84 ? -4.700 4.261 12.498 1.00 83.62 84 LEU A O 1
ATOM 655 N N . SER A 1 85 ? -3.241 3.064 11.274 1.00 80.44 85 SER A N 1
ATOM 656 C CA . SER A 1 85 ? -3.513 1.795 11.961 1.00 80.44 85 SER A CA 1
ATOM 657 C C . SER A 1 85 ? -3.024 1.796 13.415 1.00 80.44 85 SER A C 1
ATOM 659 O O . SER A 1 85 ? -3.796 1.469 14.312 1.00 80.44 85 SER A O 1
ATOM 661 N N . SER A 1 86 ? -1.804 2.280 13.674 1.00 81.88 86 SER A N 1
ATOM 662 C CA . SER A 1 86 ? -1.243 2.381 15.028 1.00 81.88 86 SER A CA 1
ATOM 663 C C . SER A 1 86 ? -2.055 3.319 15.921 1.00 81.88 86 SER A C 1
ATOM 665 O O . SER A 1 86 ? -2.312 3.015 17.088 1.00 81.88 86 SER A O 1
ATOM 667 N N . LEU A 1 87 ? -2.525 4.437 15.360 1.00 81.44 87 LEU A N 1
ATOM 668 C CA . LEU A 1 87 ? -3.402 5.357 16.067 1.00 81.44 87 LEU A CA 1
ATOM 669 C C . LEU A 1 87 ? -4.722 4.676 16.458 1.00 81.44 87 LEU A C 1
ATOM 671 O O . LEU A 1 87 ? -5.171 4.825 17.594 1.00 81.44 87 LEU A O 1
ATOM 675 N N . ALA A 1 88 ? -5.318 3.890 15.556 1.00 81.38 88 ALA A N 1
ATOM 676 C CA . ALA A 1 88 ? -6.541 3.142 15.843 1.00 81.38 88 ALA A CA 1
ATOM 677 C C . ALA A 1 88 ? -6.352 2.121 16.985 1.00 81.38 88 ALA A C 1
ATOM 679 O O . ALA A 1 88 ? -7.216 2.019 17.860 1.00 81.38 88 ALA A O 1
ATOM 680 N N . ASP A 1 89 ? -5.207 1.436 17.034 1.00 80.00 89 ASP A N 1
ATOM 681 C CA . ASP A 1 89 ? -4.879 0.481 18.101 1.00 80.00 89 ASP A CA 1
ATOM 682 C C . ASP A 1 89 ? -4.650 1.165 19.458 1.00 80.00 89 ASP A C 1
ATOM 684 O O . ASP A 1 89 ? -5.098 0.669 20.497 1.00 80.00 89 ASP A O 1
ATOM 688 N N . LEU A 1 90 ? -4.002 2.335 19.474 1.00 80.12 90 LEU A N 1
ATOM 689 C CA . LEU A 1 90 ? -3.828 3.129 20.696 1.00 80.12 90 LEU A CA 1
ATOM 690 C C . LEU A 1 90 ? -5.170 3.605 21.263 1.00 80.12 90 LEU A C 1
ATOM 692 O O . LEU A 1 90 ? -5.387 3.530 22.475 1.00 80.12 90 LEU A O 1
ATOM 696 N N . PHE A 1 91 ? -6.097 4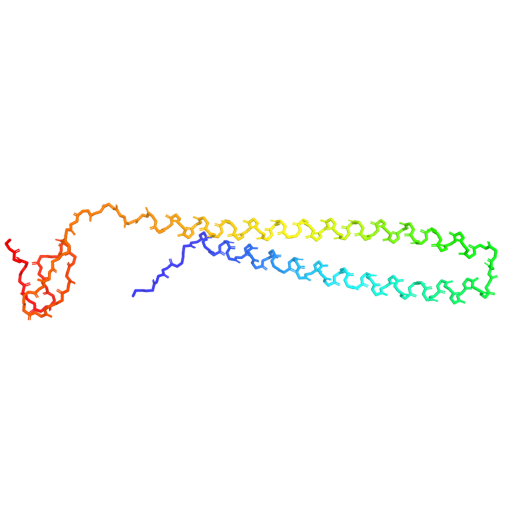.035 20.402 1.00 77.56 91 PHE A N 1
ATOM 697 C CA . PHE A 1 91 ? -7.457 4.379 20.824 1.00 77.56 91 PHE A CA 1
ATOM 698 C C . PHE A 1 91 ? -8.195 3.180 21.429 1.00 77.56 91 PHE A C 1
ATOM 700 O O . PHE A 1 91 ? -8.876 3.333 22.444 1.00 77.56 91 PHE A O 1
ATOM 707 N N . LEU A 1 92 ? -8.028 1.980 20.864 1.00 75.06 92 LEU A N 1
ATOM 708 C CA . LEU A 1 92 ? -8.597 0.756 21.431 1.00 75.06 92 LEU A CA 1
ATOM 709 C C . LEU A 1 92 ? -8.026 0.465 22.823 1.00 75.06 92 LEU A C 1
ATOM 711 O O . LEU A 1 92 ? -8.783 0.235 23.767 1.00 75.06 92 LEU A O 1
ATOM 715 N N . LYS A 1 93 ? -6.700 0.526 22.969 1.00 80.88 93 LYS A N 1
ATOM 716 C CA . LYS A 1 93 ? -6.025 0.229 24.237 1.00 80.88 93 LYS A CA 1
ATOM 717 C C . LYS A 1 93 ? -6.446 1.190 25.350 1.00 80.88 93 LYS A C 1
ATOM 719 O O . LYS A 1 93 ? -6.757 0.734 26.448 1.00 80.88 93 LYS A O 1
ATOM 724 N N . ASN A 1 94 ? -6.525 2.488 25.053 1.00 76.38 94 ASN A N 1
ATOM 725 C CA . ASN A 1 94 ? -6.917 3.509 26.029 1.00 76.38 94 ASN A CA 1
ATOM 726 C C . ASN A 1 94 ? -8.37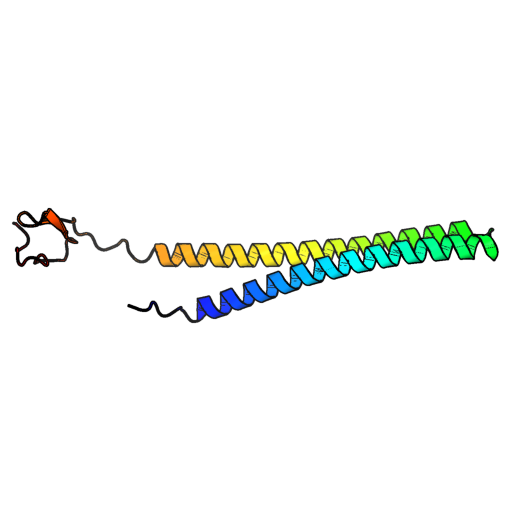7 3.354 26.495 1.00 76.38 94 ASN A C 1
ATOM 728 O O . ASN A 1 94 ? -8.673 3.541 27.679 1.00 76.38 94 ASN A O 1
ATOM 732 N N . ASN A 1 95 ? -9.288 2.962 25.599 1.00 68.25 95 ASN A N 1
ATOM 733 C CA . ASN A 1 95 ? -10.695 2.732 25.947 1.00 68.25 95 ASN A CA 1
ATOM 734 C C . ASN A 1 95 ? -10.875 1.484 26.832 1.00 68.25 95 ASN A C 1
ATOM 736 O O . ASN A 1 95 ? -11.610 1.521 27.813 1.00 68.25 95 ASN A O 1
ATOM 740 N N . ILE A 1 96 ? -10.119 0.410 26.581 1.00 66.38 96 ILE A N 1
ATOM 741 C CA . ILE A 1 96 ? -10.141 -0.798 27.428 1.00 66.38 96 ILE A CA 1
ATOM 742 C C . ILE A 1 96 ? -9.592 -0.509 28.839 1.00 66.38 96 ILE A C 1
ATOM 744 O O . ILE A 1 96 ? -10.119 -1.007 29.840 1.00 66.38 96 ILE A O 1
ATOM 748 N N . THR A 1 97 ? -8.543 0.312 28.951 1.00 58.38 97 THR A N 1
ATOM 749 C CA . THR A 1 97 ? -7.969 0.678 30.258 1.00 58.38 97 THR A CA 1
ATOM 750 C C . THR A 1 97 ? -8.852 1.634 31.058 1.00 58.38 97 THR A C 1
ATOM 752 O O . THR A 1 97 ? -8.856 1.568 32.285 1.00 58.38 97 THR A O 1
ATOM 755 N N . THR A 1 98 ? -9.625 2.496 30.391 1.00 54.53 98 THR A N 1
ATOM 756 C CA . THR A 1 98 ? -10.528 3.443 31.068 1.00 54.53 98 THR A CA 1
ATOM 757 C C . THR A 1 98 ? -11.800 2.769 31.586 1.00 54.53 98 THR A C 1
ATOM 759 O O . THR A 1 98 ? -12.272 3.142 32.660 1.00 54.53 98 THR A O 1
ATOM 762 N N . ASP A 1 99 ? -12.279 1.706 30.932 1.00 54.66 99 ASP A N 1
ATOM 763 C CA . ASP A 1 99 ? -13.370 0.871 31.461 1.00 54.66 99 ASP A CA 1
ATOM 764 C C . ASP A 1 99 ? -12.928 -0.040 32.618 1.00 54.66 99 ASP A C 1
ATOM 766 O O . ASP A 1 99 ? -13.724 -0.372 33.497 1.00 54.66 99 ASP A O 1
ATOM 770 N N . SER A 1 100 ? -11.638 -0.383 32.693 1.00 53.91 100 SER A N 1
ATOM 771 C CA . SER A 1 100 ? -11.091 -1.195 33.791 1.00 53.91 100 SER A CA 1
ATOM 772 C C . SER A 1 100 ? -10.854 -0.404 35.090 1.00 53.91 100 SER A C 1
ATOM 774 O O . SER A 1 100 ? -10.594 -1.008 36.127 1.00 53.91 100 SER A O 1
ATOM 776 N N . SER A 1 101 ? -10.978 0.932 35.068 1.00 50.31 101 SER A N 1
ATOM 777 C CA . SER A 1 101 ? -10.728 1.813 36.225 1.00 50.31 101 SER A CA 1
ATOM 778 C C . SER A 1 101 ? -11.980 2.524 36.768 1.00 50.31 101 SER A C 1
ATOM 780 O O . SER A 1 101 ? -11.866 3.487 37.526 1.00 50.31 101 SER A O 1
ATOM 782 N N . LYS A 1 102 ? -13.187 2.050 36.434 1.00 47.72 102 LYS A N 1
ATOM 783 C CA . LYS A 1 102 ? -14.433 2.406 37.140 1.00 47.72 102 LYS A CA 1
ATOM 784 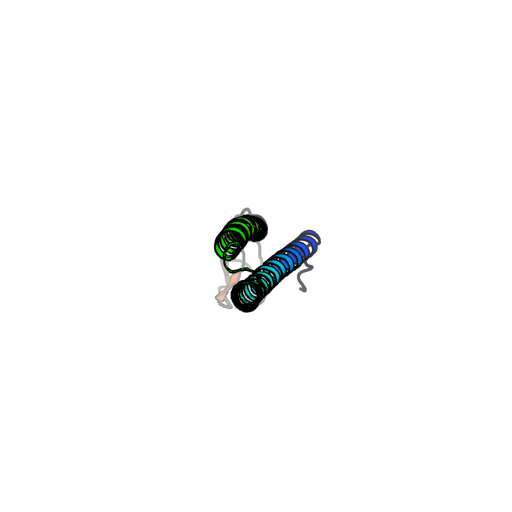C C . LYS A 1 102 ? -15.005 1.193 37.873 1.00 47.72 102 LYS A C 1
ATOM 786 O O . LYS A 1 102 ? -16.127 0.782 37.617 1.00 47.72 102 LYS A O 1
ATOM 791 N N . ASN A 1 103 ? -14.208 0.589 38.752 1.00 46.31 103 ASN A N 1
ATOM 792 C CA . ASN A 1 103 ? -14.693 -0.258 39.848 1.00 46.31 103 ASN A CA 1
ATOM 793 C C . ASN A 1 103 ? -13.559 -0.531 40.846 1.00 46.31 103 ASN A C 1
ATOM 795 O O . ASN A 1 103 ? -13.113 -1.660 41.027 1.00 46.31 103 ASN A O 1
ATOM 799 N N . SER A 1 104 ? -13.068 0.509 41.511 1.00 46.22 104 SER A N 1
ATOM 800 C CA . SER A 1 104 ? -12.238 0.320 42.705 1.00 46.22 104 SER A CA 1
ATOM 801 C C . SER A 1 104 ? -12.430 1.464 43.690 1.00 46.22 104 SER A C 1
ATOM 803 O O . SER A 1 104 ? -11.473 2.041 44.185 1.00 46.22 104 SER A O 1
ATOM 805 N N . GLU A 1 105 ? -13.687 1.793 43.974 1.00 48.28 105 GLU A N 1
ATOM 806 C CA . GLU A 1 105 ? -14.030 2.557 45.170 1.00 48.28 105 GLU A CA 1
ATOM 807 C C . GLU A 1 105 ? -15.336 2.005 45.751 1.00 48.28 105 GLU A C 1
ATOM 809 O O . GLU A 1 105 ? -16.409 2.589 45.681 1.00 48.28 105 GLU A O 1
ATOM 814 N N . ALA A 1 106 ? -15.234 0.779 46.264 1.00 44.94 106 ALA A N 1
ATOM 815 C CA . ALA A 1 106 ? -16.153 0.226 47.248 1.00 44.94 106 ALA A CA 1
ATOM 816 C C . ALA A 1 106 ? -15.317 -0.631 48.201 1.00 44.94 106 ALA A C 1
ATOM 818 O O . ALA A 1 106 ? -15.188 -1.848 48.069 1.00 44.94 106 ALA A O 1
ATOM 819 N N . THR A 1 107 ? -14.682 0.057 49.139 1.00 50.50 107 THR A N 1
ATOM 820 C CA . THR A 1 107 ? -14.194 -0.487 50.401 1.00 50.50 107 THR A CA 1
ATOM 821 C C . THR A 1 107 ? -15.228 -1.441 51.006 1.00 50.50 107 THR A C 1
ATOM 823 O O . THR A 1 107 ? -16.240 -1.015 51.547 1.00 50.50 107 THR A O 1
ATOM 826 N N . SER A 1 108 ? -14.995 -2.751 50.946 1.00 54.84 108 SER A N 1
ATOM 827 C CA . SER A 1 108 ? -15.501 -3.667 51.974 1.00 54.84 108 SER A CA 1
ATOM 828 C C . SER A 1 108 ? -14.758 -4.997 51.894 1.00 54.84 108 SER A C 1
ATOM 830 O O . SER A 1 108 ? -14.799 -5.696 50.882 1.00 54.84 108 SER A O 1
ATOM 832 N N . ALA A 1 109 ? -14.042 -5.323 52.969 1.00 72.75 109 ALA A N 1
ATOM 833 C CA . ALA A 1 109 ? -13.320 -6.574 53.138 1.00 72.75 109 ALA A CA 1
ATOM 834 C C . ALA A 1 109 ? -14.199 -7.775 52.753 1.00 72.75 109 ALA A C 1
ATOM 836 O O . ALA A 1 109 ? -15.325 -7.919 53.237 1.00 72.75 109 ALA A O 1
ATOM 837 N N . GLN A 1 110 ? -13.687 -8.619 51.859 1.00 87.12 110 GLN A N 1
ATOM 838 C CA . GLN A 1 110 ? -14.298 -9.908 51.555 1.00 87.12 110 GLN A CA 1
ATOM 839 C C . GLN A 1 110 ? -14.329 -10.758 52.829 1.00 87.12 110 GLN A C 1
ATOM 841 O O . GLN A 1 110 ? -13.401 -10.701 53.634 1.00 87.12 110 GLN A O 1
ATOM 846 N N . TRP A 1 111 ? -15.385 -11.545 53.018 1.00 89.50 111 TRP A N 1
ATOM 847 C CA . TRP A 1 111 ? -15.508 -12.447 54.164 1.00 89.50 111 TRP A CA 1
ATOM 848 C C . TRP A 1 111 ? -15.727 -13.879 53.688 1.00 89.50 111 TRP A C 1
ATOM 850 O O . TRP A 1 111 ? -16.401 -14.127 52.685 1.00 89.50 111 TRP A O 1
ATOM 860 N N . GLN A 1 112 ? -15.139 -14.838 54.400 1.00 91.94 112 GLN A N 1
ATOM 861 C CA . GLN A 1 112 ? -15.295 -16.254 54.097 1.00 91.94 112 GLN A CA 1
ATOM 862 C C . GLN A 1 112 ? -16.433 -16.847 54.922 1.00 91.94 112 GLN A C 1
ATOM 864 O O . GLN A 1 112 ? -16.450 -16.740 56.146 1.00 91.94 112 GLN A O 1
ATOM 869 N N . CYS A 1 113 ? -17.373 -17.512 54.252 1.00 93.62 113 CYS A N 1
ATOM 870 C CA . CYS A 1 113 ? -18.465 -18.207 54.916 1.00 93.62 113 CYS A CA 1
ATOM 871 C C . CYS A 1 113 ? -17.935 -19.369 55.782 1.00 93.62 113 CYS A C 1
ATOM 873 O O . CYS A 1 113 ? -17.240 -20.241 55.251 1.00 93.62 113 CYS A O 1
ATOM 875 N N . PRO A 1 114 ? -18.276 -19.446 57.082 1.00 88.75 114 PRO A N 1
ATOM 876 C CA . PRO A 1 114 ? -17.798 -20.520 57.952 1.00 88.75 114 PRO A CA 1
ATOM 877 C C . PRO A 1 114 ? -18.388 -21.888 57.579 1.00 88.75 114 PRO A C 1
ATOM 879 O O . PRO A 1 114 ? -17.679 -22.887 57.697 1.00 88.75 114 PRO A O 1
ATOM 882 N N . SER A 1 115 ? -19.627 -21.906 57.071 1.00 91.25 115 SER A N 1
ATOM 883 C CA . SER A 1 115 ? -20.384 -23.113 56.716 1.00 91.25 115 SER A CA 1
ATOM 884 C C . SER A 1 115 ? -19.926 -23.740 55.391 1.00 91.25 115 SER A C 1
ATOM 886 O O . SER A 1 115 ? -19.455 -24.872 55.372 1.00 91.25 115 SER A O 1
ATOM 888 N N . CYS A 1 116 ? -19.972 -22.994 54.277 1.00 93.56 116 CYS A N 1
ATOM 889 C CA . CYS A 1 116 ? -19.643 -23.533 52.945 1.00 93.56 116 CYS A CA 1
ATOM 890 C C . CYS A 1 116 ? -18.282 -23.089 52.381 1.00 93.56 116 CYS A C 1
ATOM 892 O O . CYS A 1 116 ? -17.974 -23.377 51.227 1.00 93.56 116 CYS A O 1
ATOM 894 N N . LYS A 1 117 ? -17.479 -22.344 53.155 1.00 91.19 117 LYS A N 1
ATOM 895 C CA . LYS A 1 117 ? -16.139 -21.839 52.779 1.00 91.19 117 LYS A CA 1
ATOM 896 C C . LYS A 1 117 ? -16.079 -20.921 51.552 1.00 91.19 117 LYS A C 1
ATOM 898 O O . LYS A 1 117 ? -14.984 -20.518 51.160 1.00 91.19 117 LYS A O 1
ATOM 903 N N . LYS A 1 118 ? -17.224 -20.522 50.992 1.00 90.75 118 LYS A N 1
ATOM 904 C CA . LYS A 1 118 ? -17.323 -19.561 49.886 1.00 90.75 118 LYS A CA 1
ATOM 905 C C . LYS A 1 118 ? -16.892 -18.157 50.326 1.00 90.75 118 LYS A C 1
ATOM 907 O O . LYS A 1 118 ? -17.293 -17.698 51.394 1.00 90.75 118 LYS A O 1
ATOM 912 N N . ILE A 1 119 ? -16.121 -17.470 49.484 1.00 90.38 119 ILE A N 1
ATOM 913 C CA . ILE A 1 119 ? -15.760 -16.058 49.673 1.00 90.38 119 ILE A CA 1
ATOM 914 C C . ILE A 1 119 ? -16.900 -15.171 49.162 1.00 90.38 119 ILE A C 1
ATOM 916 O O . ILE 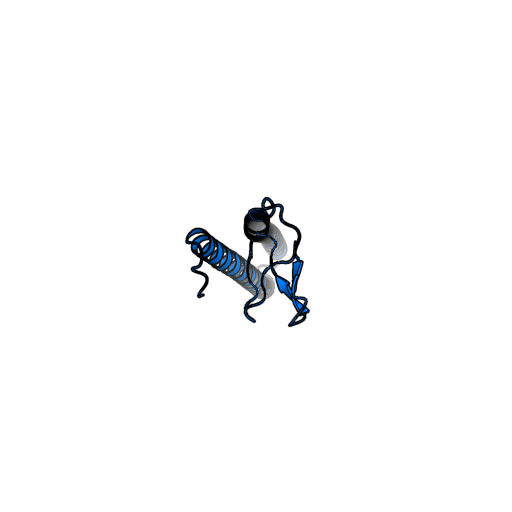A 1 119 ? -17.318 -15.290 48.008 1.00 90.38 119 ILE A O 1
ATOM 920 N N . ASN A 1 120 ? -17.400 -14.289 50.023 1.00 87.94 120 ASN A N 1
ATOM 921 C CA . ASN A 1 120 ? -18.439 -13.312 49.718 1.00 87.94 120 ASN A CA 1
ATOM 922 C C . ASN A 1 120 ? -17.846 -11.896 49.721 1.00 87.94 120 ASN A C 1
ATOM 924 O O . ASN A 1 120 ? -16.919 -11.592 50.473 1.00 87.94 120 ASN A O 1
ATOM 928 N N . GLN A 1 121 ? -18.398 -11.012 48.888 1.00 89.69 121 GLN A N 1
ATOM 929 C CA . GLN A 1 121 ? -18.029 -9.595 48.892 1.00 89.69 121 GLN A CA 1
ATOM 930 C C . GLN A 1 121 ? -18.495 -8.927 50.193 1.00 89.69 121 GLN A C 1
ATOM 932 O O . GLN A 1 121 ? -19.494 -9.341 50.780 1.00 89.69 121 GLN A O 1
ATOM 937 N N . GLY A 1 122 ? -17.796 -7.887 50.652 1.00 82.62 122 GLY A N 1
ATOM 938 C CA . GLY A 1 122 ? -18.034 -7.309 51.978 1.00 82.62 122 GLY A CA 1
ATOM 939 C C . GLY A 1 122 ? -19.421 -6.687 52.193 1.00 82.62 122 GLY A C 1
ATOM 940 O O . GLY A 1 122 ? -19.878 -6.642 53.338 1.00 82.62 122 GLY A O 1
ATOM 941 N N . TYR A 1 123 ? -20.107 -6.296 51.113 1.00 81.50 123 TYR A N 1
ATOM 942 C CA . TYR A 1 123 ? -21.494 -5.809 51.111 1.00 81.50 123 TYR A CA 1
ATOM 943 C C . TYR A 1 123 ? -22.557 -6.923 51.200 1.00 81.50 123 TYR A C 1
ATOM 945 O O . TYR A 1 123 ? -23.736 -6.637 51.388 1.00 81.50 123 TYR A O 1
ATOM 953 N N . ILE A 1 124 ? -22.177 -8.194 51.043 1.00 85.56 124 ILE A N 1
ATOM 954 C CA . ILE A 1 124 ? -23.102 -9.333 51.096 1.00 85.56 124 ILE A CA 1
ATOM 955 C C . ILE A 1 124 ? -23.290 -9.745 52.562 1.00 85.56 124 ILE A C 1
ATOM 957 O O . ILE A 1 124 ? -22.349 -10.226 53.187 1.00 85.56 124 ILE A O 1
ATOM 961 N N . GLY A 1 125 ? -24.501 -9.576 53.105 1.00 87.31 125 GLY A N 1
ATOM 962 C CA . GLY A 1 125 ? -24.834 -9.913 54.500 1.00 87.31 125 GLY A CA 1
ATOM 963 C C . GLY A 1 125 ? -25.182 -11.386 54.755 1.00 87.31 125 GLY A C 1
ATOM 964 O O . GLY A 1 125 ? -25.128 -11.842 55.894 1.00 87.31 125 GLY A O 1
ATOM 965 N N . THR A 1 126 ? -25.504 -12.152 53.710 1.00 92.00 126 THR A N 1
ATOM 966 C CA . THR A 1 126 ? -25.891 -13.568 53.821 1.00 92.00 126 THR A CA 1
ATOM 967 C C . THR A 1 126 ? -25.307 -14.359 52.658 1.00 92.00 126 THR A C 1
ATOM 969 O O . THR A 1 126 ? -25.405 -13.959 51.498 1.00 92.00 126 THR A O 1
ATOM 972 N N . CYS A 1 127 ? -24.670 -15.482 52.963 1.00 92.44 127 CYS A N 1
ATOM 973 C CA . CYS A 1 127 ? -24.108 -16.394 51.982 1.00 92.44 127 CYS A CA 1
ATOM 974 C C . CYS A 1 127 ? -25.221 -17.143 51.232 1.00 92.44 127 CYS A C 1
ATOM 976 O O . CYS A 1 127 ? -26.282 -17.417 51.783 1.00 92.44 127 CYS A O 1
ATOM 978 N N . GLY A 1 128 ? -24.953 -17.577 49.997 1.00 90.06 128 GLY A N 1
ATOM 979 C CA . GLY A 1 128 ? -25.899 -18.378 49.204 1.00 90.06 128 GLY A CA 1
AT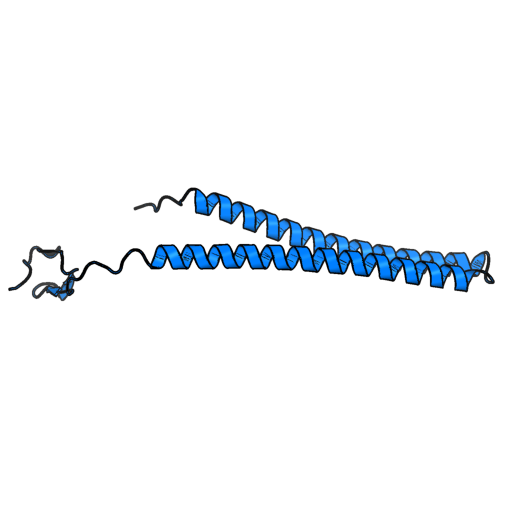OM 980 C C . GLY A 1 128 ? -26.264 -19.741 49.812 1.00 90.06 128 GLY A C 1
ATOM 981 O O . GLY A 1 128 ? -27.203 -20.371 49.345 1.00 90.06 128 GLY A O 1
ATOM 982 N N . CYS A 1 129 ? -25.546 -20.191 50.846 1.00 91.69 129 CYS A N 1
ATOM 983 C CA . CYS A 1 129 ? -25.899 -21.376 51.631 1.00 91.69 129 CYS A CA 1
ATOM 984 C C . CYS A 1 129 ? -26.836 -21.077 52.820 1.00 91.69 129 CYS A C 1
ATOM 986 O O . CYS A 1 129 ? -27.147 -21.992 53.571 1.00 91.69 129 CYS A O 1
ATOM 988 N N . GLY A 1 130 ? -27.239 -19.816 53.022 1.00 90.06 130 GLY A N 1
ATOM 989 C CA . GLY A 1 130 ? -28.103 -19.372 54.124 1.00 90.06 130 GLY A CA 1
ATOM 990 C C . GLY A 1 130 ? -27.371 -18.831 55.359 1.00 90.06 130 GLY A C 1
ATOM 991 O O . GLY A 1 130 ? -28.013 -18.281 56.244 1.00 90.06 130 GLY A O 1
ATOM 992 N N . GLU A 1 131 ? -26.040 -18.935 55.416 1.00 93.00 131 GLU A N 1
ATOM 993 C CA . GLU A 1 131 ? -25.236 -18.482 56.563 1.00 93.00 131 GLU A CA 1
ATOM 994 C C . GLU A 1 131 ? -25.090 -16.952 56.601 1.00 93.00 131 GLU A C 1
ATOM 996 O O . GLU A 1 131 ? -24.766 -16.338 55.581 1.00 93.00 131 GLU A O 1
ATOM 1001 N N . VAL A 1 132 ? -25.270 -16.331 57.768 1.00 91.81 132 VAL A N 1
ATOM 1002 C CA . VAL A 1 132 ? -25.167 -14.870 57.935 1.00 91.81 132 VAL A CA 1
ATOM 1003 C C . VAL A 1 132 ? -23.704 -14.454 58.113 1.00 91.81 132 VAL A C 1
ATOM 1005 O O . VAL A 1 132 ? -22.888 -15.207 58.643 1.00 91.81 132 VAL A O 1
ATOM 1008 N N . LYS A 1 133 ? -23.348 -13.258 57.632 1.00 89.06 133 LYS A N 1
ATOM 1009 C CA . LYS A 1 133 ? -22.012 -12.684 57.818 1.00 89.06 133 LYS A CA 1
ATOM 1010 C C . LYS A 1 133 ? -21.681 -12.614 59.319 1.00 89.06 133 LYS A C 1
ATOM 1012 O O . LYS A 1 133 ? -22.454 -12.012 60.062 1.00 89.06 133 LYS A O 1
ATOM 1017 N N . PRO A 1 134 ? -20.560 -13.203 59.768 1.00 80.88 134 PRO A N 1
ATOM 1018 C CA . PRO A 1 134 ? -20.163 -13.116 61.162 1.00 80.88 134 PRO A CA 1
ATOM 1019 C C . PRO A 1 134 ? -19.707 -11.690 61.498 1.00 80.88 134 PRO A C 1
ATOM 1021 O O . PRO A 1 134 ? -18.850 -11.152 60.796 1.00 80.88 134 PRO A O 1
ATOM 1024 N N . ASN A 1 135 ? -20.320 -11.131 62.551 1.00 71.25 135 ASN A N 1
ATOM 1025 C CA . ASN A 1 135 ? -19.666 -10.374 63.629 1.00 71.25 135 ASN A CA 1
ATOM 1026 C C . ASN A 1 135 ? -18.311 -9.718 63.340 1.00 71.25 135 ASN A C 1
ATOM 1028 O O . ASN A 1 135 ? -17.332 -10.433 63.653 1.00 71.25 135 ASN A O 1
#

Radius of gyration: 31.93 Å; chains: 1; bounding box: 50×33×97 Å